Protein AF-A0A0F9L171-F1 (afdb_monomer)

Sequence (82 aa):
MVLQNFLVLPDGEPTVIHMVDHEIQPRGILDSLTKKPKTINVLVFEVDEVNGVAMSTTWSITAERLASNFKAFLDGKTYVDR

Solvent-accessible surface area (backbone atoms only — not comparable to full-atom values): 5139 Å² total; per-residue (Å²): 135,82,90,64,70,52,68,77,83,63,90,94,60,95,76,54,72,43,43,78,47,74,49,78,44,79,41,80,41,68,38,88,86,77,70,41,81,42,77,44,73,25,45,36,32,36,27,48,28,48,75,88,41,80,42,88,39,29,38,72,40,75,50,66,72,62,47,57,72,45,50,80,38,62,66,85,53,65,64,57,82,126

Secondary structure (DSSP, 8-state):
-----B--PPTT----EEEEEEEEEEEEEE-TTT--EEEEEEEEEEEEEETTEEEEEEEEE--HHHHHHHHHHHTTTGGG--

Nearest PDB structures (foldseek):
  8p0w-assembly1_B  TM=3.897E-01  e=7.595E-02  Homo sapiens
  8f2u-assembly1_F  TM=3.682E-01  e=6.308E-02  Homo sapiens
  6bp6-assembly1_B  TM=4.315E-01  e=1.246E-01  Homo sapiens
  8f2u-assembly1_A  TM=3.803E-01  e=1.310E+00  Homo sapiens
  8efm-assembly1_B  TM=2.176E-01  e=2.929E+00  Stylophora pistillata

Organism: NCBI:txid412755

Radius of gyration: 14.1 Å; Cα contacts (8 Å, |Δi|>4): 123; chains: 1; bounding box: 32×28×38 Å

Foldseek 3Di:
DPPDLEDDDDPPDDKDWQFDDKDWDWDWDQDPVPRDTDTDTKIKTFTQDIPNDGDTGIYIDRDPVVVVVCVVCN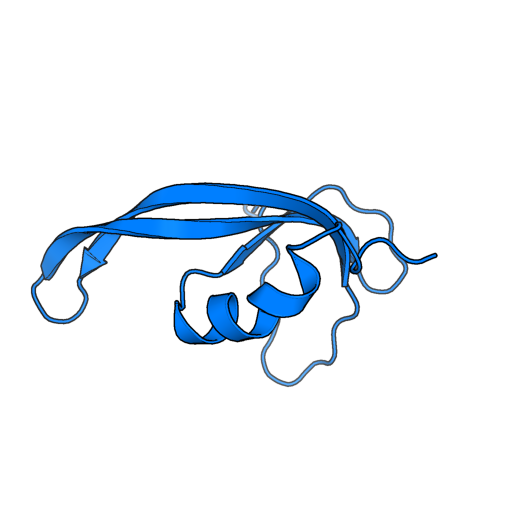VPVVSNDD

Structure (mmCIF, N/CA/C/O backbone):
data_AF-A0A0F9L171-F1
#
_entry.id   AF-A0A0F9L171-F1
#
loop_
_atom_site.group_PDB
_atom_site.id
_atom_site.type_symbol
_atom_site.label_atom_id
_atom_site.label_alt_id
_atom_site.label_comp_id
_atom_site.label_asym_id
_atom_site.label_entity_id
_atom_site.label_seq_id
_atom_site.pdbx_PDB_ins_code
_atom_site.Cartn_x
_atom_site.Cartn_y
_atom_site.Cartn_z
_atom_site.occupancy
_atom_site.B_iso_or_equiv
_atom_site.auth_seq_id
_atom_site.auth_comp_id
_atom_site.auth_asym_id
_atom_site.auth_atom_id
_atom_site.pdbx_PDB_model_num
ATOM 1 N N . MET A 1 1 ? 18.836 8.710 12.651 1.00 34.78 1 MET A N 1
ATOM 2 C CA . MET A 1 1 ? 17.932 8.234 11.585 1.00 34.78 1 MET A CA 1
ATOM 3 C C . MET A 1 1 ? 17.241 6.989 12.098 1.00 34.78 1 MET A C 1
ATOM 5 O O . MET A 1 1 ? 17.923 6.025 12.413 1.00 34.78 1 MET A O 1
ATOM 9 N N . VAL A 1 2 ? 15.927 7.045 12.294 1.00 32.19 2 VAL A N 1
ATOM 10 C CA . VAL A 1 2 ? 15.137 5.861 12.650 1.00 32.19 2 VAL A CA 1
ATOM 11 C C . VAL A 1 2 ? 14.924 5.093 11.348 1.00 32.19 2 VAL A C 1
ATOM 13 O O . VAL A 1 2 ? 14.439 5.694 10.393 1.00 32.19 2 VAL A O 1
ATOM 16 N N . LEU A 1 3 ? 15.330 3.820 11.284 1.00 31.27 3 LEU A N 1
ATOM 17 C CA . LEU A 1 3 ? 14.975 2.928 10.176 1.00 31.27 3 LEU A CA 1
ATOM 18 C C . LEU A 1 3 ? 13.450 2.800 10.157 1.00 31.27 3 LEU A C 1
ATOM 20 O O . LEU A 1 3 ? 12.862 2.039 10.923 1.00 31.27 3 LEU A O 1
ATOM 24 N N . GLN A 1 4 ? 12.802 3.622 9.341 1.00 43.31 4 GLN A N 1
ATOM 25 C CA . GLN A 1 4 ? 11.393 3.479 9.030 1.00 43.31 4 GLN A CA 1
ATOM 26 C C . GLN A 1 4 ? 11.307 2.564 7.813 1.00 43.31 4 GLN A C 1
ATOM 28 O O . GLN A 1 4 ? 11.704 2.944 6.719 1.00 43.31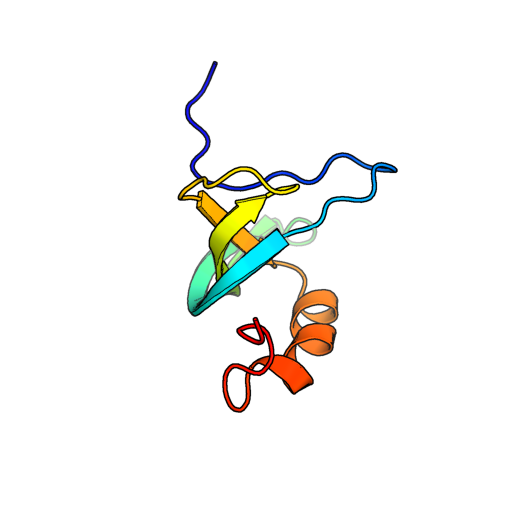 4 GLN A O 1
ATOM 33 N N . ASN A 1 5 ? 10.781 1.355 8.007 1.00 55.47 5 ASN A N 1
ATOM 34 C CA . ASN A 1 5 ? 10.512 0.392 6.929 1.00 55.47 5 ASN A CA 1
ATOM 35 C C . ASN A 1 5 ? 9.220 0.728 6.162 1.00 55.47 5 ASN A C 1
ATOM 37 O O . ASN A 1 5 ? 8.592 -0.156 5.577 1.00 55.47 5 ASN A O 1
ATOM 41 N N . PHE A 1 6 ? 8.777 1.986 6.243 1.00 62.72 6 PHE A N 1
ATOM 42 C CA . PHE A 1 6 ? 7.588 2.471 5.569 1.00 62.72 6 PHE A CA 1
ATOM 43 C C . PHE A 1 6 ? 7.899 3.744 4.789 1.00 62.72 6 PHE A C 1
ATOM 45 O O . PHE A 1 6 ? 8.557 4.654 5.295 1.00 62.72 6 PHE A O 1
ATOM 52 N N . LEU A 1 7 ? 7.422 3.801 3.551 1.00 66.38 7 LEU A N 1
ATOM 53 C CA . LEU A 1 7 ? 7.571 4.952 2.677 1.00 66.38 7 LEU A CA 1
ATOM 54 C C . LEU A 1 7 ? 6.686 6.101 3.180 1.00 66.38 7 LEU A C 1
ATOM 56 O O . LEU A 1 7 ? 5.471 5.946 3.322 1.00 66.38 7 LEU A O 1
ATOM 60 N N . VAL A 1 8 ? 7.290 7.261 3.433 1.00 69.62 8 VAL A N 1
ATOM 61 C CA . VAL A 1 8 ? 6.574 8.511 3.711 1.00 69.62 8 VAL A CA 1
ATOM 62 C C . VAL A 1 8 ? 6.713 9.398 2.487 1.00 69.62 8 VAL A C 1
ATOM 64 O O . VAL A 1 8 ? 7.827 9.743 2.101 1.00 69.62 8 VAL A O 1
A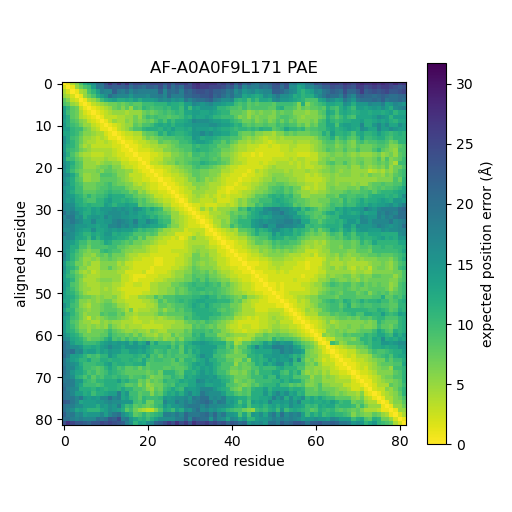TOM 67 N N . LEU A 1 9 ? 5.583 9.743 1.875 1.00 73.12 9 LEU A N 1
ATOM 68 C CA . LEU A 1 9 ? 5.545 10.648 0.735 1.00 73.12 9 LEU A CA 1
ATOM 69 C C . LEU A 1 9 ? 5.554 12.098 1.236 1.00 73.12 9 LEU A C 1
ATOM 71 O O . LEU A 1 9 ? 4.655 12.456 2.000 1.00 73.12 9 LEU A O 1
ATOM 75 N N . PRO A 1 10 ? 6.550 12.919 0.862 1.00 70.88 10 PRO A N 1
ATOM 76 C CA . PRO A 1 10 ? 6.554 14.334 1.200 1.00 70.88 10 PRO A CA 1
ATOM 77 C C . PRO A 1 10 ? 5.468 15.090 0.422 1.00 70.88 10 PRO A C 1
ATOM 79 O O . PRO A 1 10 ? 5.237 14.847 -0.764 1.00 70.88 10 PRO A O 1
ATOM 82 N N . ASP A 1 11 ? 4.798 16.023 1.098 1.00 74.25 11 ASP A N 1
ATOM 83 C CA . ASP A 1 11 ? 3.746 16.836 0.490 1.00 74.25 11 ASP A CA 1
ATOM 84 C C . ASP A 1 11 ? 4.317 17.730 -0.621 1.00 74.25 11 ASP A C 1
ATOM 86 O O . ASP A 1 11 ? 5.242 18.511 -0.401 1.00 74.25 11 ASP A O 1
ATOM 90 N N . GLY A 1 12 ? 3.719 17.652 -1.813 1.00 77.25 12 GLY A N 1
ATOM 91 C CA . GLY A 1 12 ? 4.049 18.517 -2.951 1.00 77.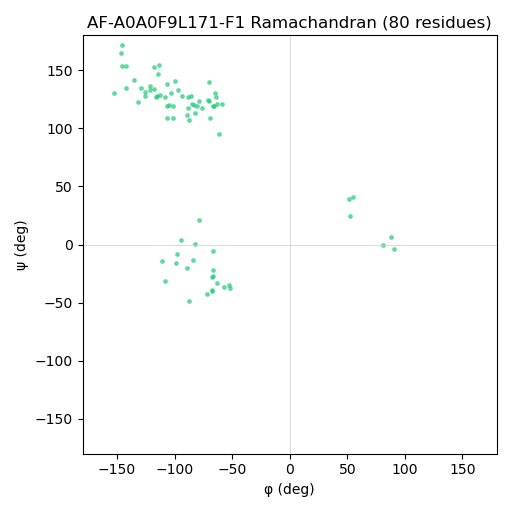25 12 GLY A CA 1
ATOM 92 C C . GLY A 1 12 ? 5.143 17.997 -3.886 1.00 77.25 12 GLY A C 1
ATOM 93 O O . GLY A 1 12 ? 5.368 18.617 -4.924 1.00 77.25 12 GLY A O 1
ATOM 94 N N . GLU A 1 13 ? 5.774 16.859 -3.586 1.00 78.75 13 GLU A N 1
ATOM 95 C CA . GLU A 1 13 ? 6.781 16.254 -4.463 1.00 78.75 13 GLU A CA 1
ATOM 96 C C . GLU A 1 13 ? 6.218 15.023 -5.195 1.00 78.75 13 GLU A C 1
ATOM 98 O O . GLU A 1 13 ? 5.807 14.048 -4.554 1.00 78.75 13 GLU A O 1
ATOM 103 N N . PRO A 1 14 ? 6.189 15.021 -6.543 1.00 79.75 14 PRO A N 1
ATOM 104 C CA . PRO A 1 14 ? 5.773 13.844 -7.291 1.00 79.75 14 PRO A CA 1
ATOM 105 C C . PRO A 1 14 ? 6.791 12.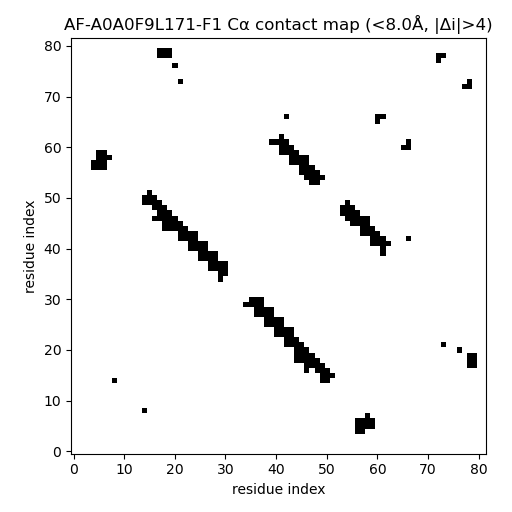722 -7.073 1.00 79.75 14 PRO A C 1
ATOM 107 O O . PRO A 1 14 ? 7.962 12.853 -7.419 1.00 79.75 14 PRO A O 1
ATOM 110 N N . THR A 1 15 ? 6.328 11.611 -6.505 1.00 81.75 15 THR A N 1
ATOM 111 C CA . THR A 1 15 ? 7.142 10.416 -6.266 1.00 81.75 15 THR A CA 1
ATOM 112 C C . THR A 1 15 ? 6.595 9.269 -7.102 1.00 81.75 15 THR A C 1
ATOM 114 O O . THR A 1 15 ? 5.399 8.980 -7.051 1.00 81.75 15 THR A O 1
ATOM 117 N N . VAL A 1 16 ? 7.466 8.619 -7.871 1.00 81.94 16 VAL A N 1
ATOM 118 C CA . VAL A 1 16 ? 7.138 7.414 -8.640 1.00 81.94 16 VAL A CA 1
ATOM 119 C C . VAL A 1 16 ? 7.500 6.203 -7.797 1.00 81.94 16 VAL A C 1
ATOM 121 O O . VAL A 1 16 ? 8.617 6.109 -7.292 1.00 81.94 16 VAL A O 1
ATOM 124 N N . ILE A 1 17 ? 6.550 5.290 -7.630 1.00 85.31 17 ILE A N 1
ATOM 125 C CA . ILE A 1 17 ? 6.713 4.079 -6.830 1.00 85.31 17 ILE A CA 1
ATOM 126 C C . ILE A 1 17 ? 6.358 2.894 -7.717 1.00 85.31 17 ILE A C 1
ATOM 128 O O . ILE A 1 17 ? 5.293 2.904 -8.336 1.00 85.31 17 ILE A O 1
ATOM 132 N N . HIS A 1 18 ? 7.215 1.880 -7.741 1.00 83.44 18 HIS A N 1
ATOM 133 C CA . HIS A 1 18 ? 6.873 0.576 -8.291 1.00 83.44 18 HIS A CA 1
ATOM 134 C C . HIS A 1 18 ? 6.454 -0.354 -7.151 1.00 83.44 18 HIS A C 1
ATOM 136 O O . HIS A 1 18 ? 7.084 -0.388 -6.092 1.00 83.44 18 HIS A O 1
ATOM 142 N N . MET A 1 19 ? 5.341 -1.054 -7.346 1.00 85.12 19 MET A N 1
ATOM 143 C CA . MET A 1 19 ? 4.755 -1.941 -6.346 1.00 85.12 19 MET A CA 1
ATOM 144 C C . MET A 1 19 ? 4.754 -3.355 -6.913 1.00 85.12 19 MET A C 1
ATOM 146 O O . MET A 1 19 ? 4.346 -3.564 -8.051 1.00 85.12 19 MET A O 1
ATOM 150 N N . VAL A 1 20 ? 5.178 -4.332 -6.120 1.00 84.56 20 VAL A N 1
ATOM 151 C CA . VAL A 1 20 ? 5.285 -5.732 -6.572 1.00 84.56 20 VAL A CA 1
ATOM 152 C C . VAL A 1 20 ? 4.220 -6.620 -5.965 1.00 84.56 20 VAL A C 1
ATOM 154 O O . VAL A 1 20 ? 3.731 -7.551 -6.610 1.00 84.56 20 VAL A O 1
ATOM 157 N N . ASP A 1 21 ? 3.793 -6.304 -4.747 1.00 82.62 21 ASP A N 1
ATOM 158 C CA . ASP A 1 21 ? 2.741 -7.048 -4.081 1.00 82.62 21 ASP A CA 1
ATOM 159 C C . ASP A 1 21 ? 1.881 -6.163 -3.189 1.00 82.62 21 ASP A C 1
ATOM 161 O O . ASP A 1 21 ? 2.233 -5.021 -2.882 1.00 82.62 21 ASP A O 1
ATOM 165 N N . HIS A 1 22 ? 0.729 -6.693 -2.792 1.00 85.94 22 HIS A N 1
ATOM 166 C CA . HIS A 1 22 ? -0.123 -6.056 -1.809 1.00 85.94 22 HIS A CA 1
ATOM 167 C C . HIS A 1 22 ? -0.778 -7.075 -0.884 1.00 85.94 22 HIS A C 1
ATOM 169 O O . HIS A 1 22 ? -1.070 -8.208 -1.259 1.00 85.94 22 HIS A O 1
ATOM 175 N N . GLU A 1 23 ? -1.096 -6.623 0.320 1.00 83.44 23 GLU A N 1
ATOM 176 C CA . GLU A 1 23 ? -1.876 -7.377 1.285 1.00 83.44 23 GLU A CA 1
ATOM 177 C C . GLU A 1 23 ? -2.769 -6.452 2.114 1.00 83.44 23 GLU A C 1
ATOM 179 O O . GLU A 1 23 ? -2.493 -5.267 2.308 1.00 83.44 23 GLU A O 1
ATOM 184 N N . ILE A 1 24 ? -3.871 -7.001 2.620 1.00 82.38 24 ILE A N 1
ATOM 185 C CA . ILE A 1 24 ? -4.767 -6.287 3.527 1.00 82.38 24 ILE A CA 1
ATOM 186 C C . ILE A 1 24 ? -4.469 -6.769 4.944 1.00 82.38 24 ILE A C 1
ATOM 188 O O . ILE A 1 24 ? -4.809 -7.893 5.309 1.00 82.38 24 ILE A O 1
ATOM 192 N N . GLN A 1 25 ? -3.861 -5.904 5.753 1.00 82.12 25 GLN A N 1
ATOM 193 C CA . GLN A 1 25 ? -3.529 -6.204 7.141 1.00 82.12 25 GLN A CA 1
ATOM 194 C C . GLN A 1 25 ? -4.508 -5.519 8.105 1.00 82.12 25 GLN A C 1
ATOM 196 O O . GLN A 1 25 ? -4.697 -4.300 8.026 1.00 82.12 25 GLN A O 1
ATOM 201 N N . PRO A 1 26 ? -5.090 -6.239 9.078 1.00 80.81 26 PRO A N 1
ATOM 202 C CA . PRO A 1 26 ? -5.823 -5.603 10.163 1.00 80.81 26 PRO A CA 1
ATOM 203 C C . PRO A 1 26 ? -4.842 -4.870 11.092 1.00 80.81 26 PRO A C 1
ATOM 205 O O . PRO A 1 26 ? -3.928 -5.476 11.650 1.00 80.81 26 PRO A O 1
ATOM 208 N N . ARG A 1 27 ? -5.035 -3.564 11.300 1.00 81.62 27 ARG A N 1
ATOM 209 C CA . ARG A 1 27 ? -4.259 -2.762 12.258 1.00 81.62 27 ARG A CA 1
ATOM 210 C C . ARG A 1 27 ? -5.163 -2.120 13.298 1.00 81.62 27 ARG A C 1
ATOM 212 O O . ARG A 1 27 ? -6.213 -1.565 12.979 1.00 81.62 27 ARG A O 1
ATOM 219 N N . GLY A 1 28 ? -4.731 -2.182 14.554 1.00 78.88 28 GLY A N 1
ATOM 220 C CA . GLY A 1 28 ? -5.358 -1.446 15.645 1.00 78.88 28 GLY A CA 1
ATOM 221 C C . GLY A 1 28 ? -4.961 0.023 15.572 1.00 78.88 28 GLY A C 1
ATOM 222 O O . GLY A 1 28 ? -3.783 0.350 15.703 1.00 78.88 28 GLY A O 1
ATOM 223 N N . ILE A 1 29 ? -5.934 0.904 15.376 1.00 79.50 29 ILE A N 1
ATOM 224 C CA . ILE A 1 29 ? -5.750 2.350 15.468 1.00 79.50 29 ILE A CA 1
ATOM 225 C C . ILE A 1 29 ? -6.543 2.901 16.646 1.00 79.50 29 ILE A C 1
ATOM 227 O O . ILE A 1 29 ? -7.559 2.340 17.064 1.00 79.50 29 ILE A O 1
ATOM 231 N N . LEU A 1 30 ? -6.086 4.029 17.174 1.00 78.19 30 LEU A N 1
ATOM 232 C CA . LEU A 1 30 ? -6.881 4.819 18.096 1.00 78.19 30 LEU A CA 1
ATOM 233 C C . LEU A 1 30 ? -7.728 5.789 17.276 1.00 78.19 30 LEU A C 1
ATOM 235 O O . LEU A 1 30 ? -7.182 6.645 16.580 1.00 78.19 30 LEU A O 1
ATOM 239 N N . ASP A 1 31 ? -9.049 5.660 17.361 1.00 72.06 31 ASP A N 1
ATOM 240 C CA . ASP A 1 31 ? -9.964 6.597 16.717 1.00 72.06 31 ASP A CA 1
ATOM 241 C C . ASP A 1 31 ? -9.695 8.013 17.256 1.00 72.06 31 ASP A C 1
ATOM 243 O O . ASP A 1 31 ? -9.745 8.262 18.466 1.00 72.06 31 ASP A O 1
ATOM 247 N N . SER A 1 32 ? -9.352 8.946 16.369 1.00 71.00 32 SER A N 1
ATOM 248 C CA . SER A 1 32 ? -8.974 10.304 16.759 1.00 71.00 32 SER A CA 1
ATOM 249 C C . SER A 1 32 ? -10.144 11.083 17.364 1.00 71.00 32 SER A C 1
ATOM 251 O O . SER A 1 32 ? -9.898 11.948 18.214 1.00 71.00 32 SER A O 1
ATOM 253 N N . LEU A 1 33 ? -11.378 10.732 16.983 1.00 73.75 33 LEU A N 1
ATOM 254 C CA . LEU A 1 33 ? -12.630 11.359 17.385 1.00 73.75 33 LEU A CA 1
ATOM 255 C C . LEU A 1 33 ? -13.171 10.742 18.680 1.00 73.75 33 LEU A C 1
ATOM 257 O O . LEU A 1 33 ? -13.504 11.464 19.616 1.00 73.75 33 LEU A O 1
ATOM 261 N N . THR A 1 34 ? -13.228 9.410 18.765 1.00 77.12 34 THR A N 1
ATOM 262 C CA . THR A 1 34 ? -13.837 8.715 19.913 1.00 77.12 34 THR A CA 1
ATOM 263 C C . THR A 1 34 ? -12.828 8.247 20.957 1.00 77.12 34 THR A C 1
ATOM 265 O O . THR A 1 34 ? -13.240 7.745 22.002 1.00 77.12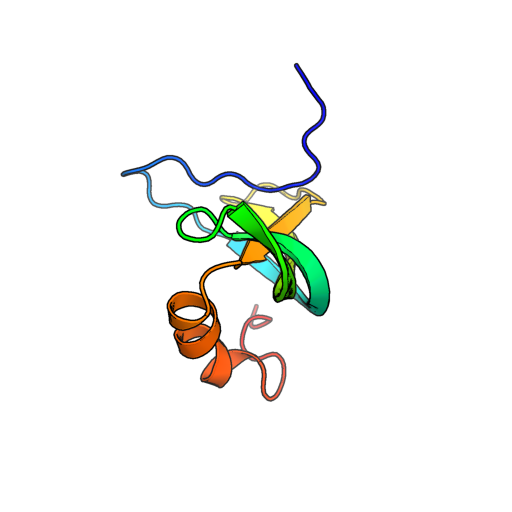 34 THR A O 1
ATOM 268 N N . LYS A 1 35 ? -11.519 8.354 20.680 1.00 80.75 35 LYS A N 1
ATOM 269 C CA . LYS A 1 35 ? -10.414 7.841 21.516 1.00 80.75 35 LYS A CA 1
ATOM 270 C C . LYS A 1 35 ? -10.560 6.362 21.888 1.00 80.75 35 LYS A C 1
ATOM 272 O O . LYS A 1 35 ? -10.015 5.915 22.893 1.00 80.75 35 LYS A O 1
ATOM 277 N N . LYS A 1 36 ? -11.301 5.594 21.085 1.00 78.75 36 LYS A N 1
ATOM 278 C CA . LYS A 1 36 ? -11.491 4.156 21.292 1.00 78.75 36 LYS A CA 1
ATOM 279 C C . LYS A 1 36 ? -10.560 3.384 20.362 1.00 78.75 36 LYS A C 1
ATOM 281 O O . LYS A 1 36 ? -10.389 3.799 19.214 1.00 78.75 36 LYS A O 1
ATOM 286 N N . PRO A 1 37 ? -9.964 2.277 20.825 1.00 81.25 37 PRO A N 1
ATOM 287 C CA . PRO A 1 37 ? -9.243 1.382 19.940 1.00 81.25 37 PRO A CA 1
ATOM 288 C C . PRO A 1 37 ? -10.232 0.757 18.953 1.00 81.25 37 PRO A C 1
ATOM 290 O O . PRO A 1 37 ? -11.291 0.262 19.344 1.00 81.25 37 PRO A O 1
ATOM 293 N N . LYS A 1 38 ? -9.891 0.798 17.670 1.00 82.12 38 LYS A N 1
ATOM 294 C CA . LYS A 1 38 ? -10.649 0.181 16.585 1.00 82.12 38 LYS A CA 1
ATOM 295 C C . LYS A 1 38 ? -9.677 -0.544 15.666 1.00 82.12 38 LYS A C 1
ATOM 297 O O . LYS A 1 38 ? -8.594 -0.041 15.384 1.00 82.12 38 LYS A O 1
ATOM 302 N N . THR A 1 39 ? -10.077 -1.706 15.171 1.00 79.94 39 THR A N 1
ATOM 303 C CA . THR A 1 39 ? -9.339 -2.396 14.113 1.00 79.94 39 THR A CA 1
ATOM 304 C C . THR A 1 39 ? -9.833 -1.903 12.762 1.00 79.94 39 THR A C 1
ATOM 306 O O . THR A 1 39 ? -11.038 -1.917 12.501 1.00 79.94 39 THR A O 1
ATOM 309 N N . ILE A 1 40 ? -8.910 -1.459 11.915 1.00 79.00 40 ILE A N 1
ATOM 310 C CA . ILE A 1 40 ? -9.180 -1.131 10.516 1.00 79.00 40 ILE A CA 1
ATOM 311 C C . ILE A 1 40 ? -8.368 -2.046 9.608 1.00 79.00 40 ILE A C 1
ATOM 313 O O . ILE A 1 40 ? -7.294 -2.512 9.984 1.00 79.00 40 ILE A O 1
ATOM 317 N N . ASN A 1 41 ? -8.877 -2.282 8.406 1.00 76.75 41 ASN A N 1
ATOM 318 C CA . ASN A 1 41 ? -8.130 -2.968 7.364 1.00 76.75 41 ASN A CA 1
ATOM 319 C C . ASN A 1 41 ? -7.265 -1.942 6.634 1.00 76.75 41 ASN A C 1
ATOM 321 O O . ASN A 1 41 ? -7.781 -0.962 6.099 1.00 76.75 41 ASN A O 1
ATOM 325 N N . VAL A 1 42 ? -5.956 -2.161 6.644 1.00 80.69 42 VAL A N 1
ATOM 326 C CA . VAL A 1 42 ? -4.965 -1.304 5.997 1.00 80.69 42 VAL A CA 1
ATOM 327 C C . VAL A 1 42 ? -4.435 -2.044 4.786 1.00 80.69 42 VAL A C 1
ATOM 329 O O . VAL A 1 42 ? -3.988 -3.182 4.899 1.00 80.69 42 VAL A O 1
ATOM 332 N N . LEU A 1 43 ? -4.485 -1.389 3.633 1.00 82.06 43 LEU A N 1
ATOM 333 C CA . LEU A 1 43 ? -3.877 -1.905 2.417 1.00 82.06 43 LEU A CA 1
ATOM 334 C C . LEU A 1 43 ? -2.382 -1.591 2.461 1.00 82.06 43 LEU A C 1
ATOM 336 O O . LEU A 1 43 ? -2.002 -0.425 2.565 1.00 82.06 43 LEU A O 1
ATOM 340 N N . VAL A 1 44 ? -1.550 -2.622 2.439 1.00 83.94 44 VAL A N 1
ATOM 341 C CA . VAL A 1 44 ? -0.091 -2.529 2.482 1.00 83.94 44 VAL A CA 1
ATOM 342 C C . VAL A 1 44 ? 0.447 -3.001 1.142 1.00 83.94 44 VAL A C 1
ATOM 344 O O . VAL A 1 44 ? 0.076 -4.072 0.679 1.00 83.94 44 VAL A O 1
ATOM 347 N N . PHE A 1 45 ? 1.307 -2.200 0.531 1.00 83.62 45 PHE A N 1
ATOM 348 C CA . PHE A 1 45 ? 2.027 -2.511 -0.692 1.00 83.62 45 PHE A CA 1
ATOM 349 C C . PHE A 1 45 ? 3.489 -2.791 -0.374 1.00 83.62 45 PHE A C 1
ATOM 351 O O . PHE A 1 45 ? 4.109 -2.069 0.414 1.00 83.62 45 PHE A O 1
ATOM 358 N N . GLU A 1 46 ? 4.037 -3.812 -1.019 1.00 83.94 46 GLU A N 1
ATOM 359 C CA . GLU A 1 46 ? 5.472 -4.030 -1.102 1.00 83.94 46 GLU A CA 1
ATOM 360 C C . GLU A 1 46 ? 6.024 -3.222 -2.274 1.00 83.94 46 GLU A C 1
ATOM 362 O O . GLU A 1 46 ? 5.516 -3.290 -3.396 1.00 83.94 46 GLU A O 1
ATOM 367 N N . VAL A 1 47 ? 7.049 -2.430 -1.982 1.00 84.50 47 VAL A N 1
ATOM 368 C CA . VAL A 1 47 ? 7.695 -1.513 -2.911 1.00 84.50 47 VAL A CA 1
ATOM 369 C C . VAL A 1 47 ? 9.129 -1.977 -3.096 1.00 84.50 47 VAL A C 1
ATOM 371 O O . VAL A 1 47 ? 9.847 -2.154 -2.110 1.00 84.50 47 VAL A O 1
ATOM 374 N N . ASP A 1 48 ? 9.531 -2.154 -4.349 1.00 85.38 48 ASP A N 1
ATOM 375 C CA . ASP A 1 48 ? 10.886 -2.535 -4.752 1.00 85.38 48 ASP A CA 1
ATOM 376 C C . ASP A 1 48 ? 11.635 -1.398 -5.468 1.00 85.38 48 ASP A C 1
ATOM 378 O O . ASP A 1 48 ? 12.860 -1.460 -5.580 1.00 85.38 48 ASP A O 1
ATOM 382 N N . GLU A 1 49 ? 10.941 -0.342 -5.910 1.00 84.31 49 GLU A N 1
ATOM 383 C CA . GLU A 1 49 ? 11.539 0.822 -6.568 1.00 84.31 49 GLU A CA 1
ATOM 384 C C . GLU A 1 49 ? 10.855 2.135 -6.159 1.00 84.31 49 GLU A C 1
ATOM 386 O O . GLU A 1 49 ? 9.627 2.253 -6.156 1.00 84.31 49 GLU A O 1
ATOM 391 N N . VAL A 1 50 ? 11.659 3.160 -5.862 1.00 85.50 50 VAL A N 1
ATOM 392 C CA . VAL A 1 50 ? 11.190 4.535 -5.644 1.00 85.50 50 VAL A CA 1
ATOM 393 C C . VAL A 1 50 ? 12.057 5.491 -6.449 1.00 85.50 50 VAL A C 1
ATOM 395 O O . VAL A 1 50 ? 13.272 5.534 -6.268 1.00 85.50 50 VAL A O 1
ATOM 398 N N . ASN A 1 51 ? 11.438 6.278 -7.330 1.00 84.38 51 ASN A N 1
ATOM 399 C CA . ASN A 1 51 ? 12.109 7.243 -8.206 1.00 84.38 51 ASN A CA 1
ATOM 400 C C . ASN A 1 51 ? 13.283 6.636 -9.007 1.00 84.38 51 ASN A C 1
ATOM 402 O O . ASN A 1 51 ? 14.329 7.270 -9.153 1.00 84.38 51 ASN A O 1
ATOM 406 N N . GLY A 1 52 ? 13.139 5.400 -9.501 1.00 81.38 52 GLY A N 1
ATOM 407 C CA . GLY A 1 52 ? 14.200 4.700 -10.237 1.00 81.38 52 GLY A CA 1
ATOM 408 C C . GLY A 1 52 ? 15.269 4.045 -9.357 1.00 81.38 52 GLY A C 1
ATOM 409 O O . GLY A 1 52 ? 16.213 3.452 -9.879 1.00 81.38 52 GLY A O 1
ATOM 410 N N . VAL A 1 53 ? 15.161 4.158 -8.029 1.00 83.00 53 VAL A N 1
ATOM 411 C CA . VAL A 1 53 ? 16.103 3.562 -7.078 1.00 83.00 53 VAL A CA 1
ATOM 412 C C . VAL A 1 53 ? 15.497 2.297 -6.489 1.00 83.00 53 VAL A C 1
ATOM 414 O O . VAL A 1 53 ? 14.469 2.352 -5.814 1.00 83.00 53 VAL A O 1
ATOM 417 N N . ALA A 1 54 ? 16.170 1.167 -6.707 1.00 83.00 54 ALA A N 1
ATOM 418 C CA . ALA A 1 54 ? 15.783 -0.105 -6.114 1.00 83.00 54 ALA A CA 1
ATOM 419 C C . ALA A 1 54 ? 15.895 -0.039 -4.581 1.00 83.00 54 ALA A C 1
ATOM 421 O O . ALA A 1 54 ? 16.967 0.224 -4.029 1.00 83.00 54 ALA A O 1
ATOM 422 N N . MET A 1 55 ? 14.785 -0.275 -3.890 1.00 81.50 55 MET A N 1
ATOM 423 C CA . MET A 1 55 ? 14.677 -0.220 -2.437 1.00 81.50 55 MET A CA 1
ATOM 424 C C . MET A 1 55 ? 13.567 -1.157 -1.983 1.00 81.50 55 MET A C 1
ATOM 426 O O . MET A 1 55 ? 12.450 -1.042 -2.459 1.00 81.50 55 MET A O 1
ATOM 430 N N . SER A 1 56 ? 13.850 -2.017 -1.004 1.00 80.62 56 SER A N 1
ATOM 431 C CA . SER A 1 56 ? 12.826 -2.844 -0.357 1.00 80.62 56 SER A CA 1
ATOM 432 C C . SER A 1 56 ? 12.200 -2.071 0.804 1.00 80.62 56 SER A C 1
ATOM 434 O O . SER A 1 56 ? 12.843 -1.840 1.831 1.00 80.62 56 SER A O 1
ATOM 436 N N . THR A 1 57 ? 10.961 -1.617 0.621 1.00 81.88 57 THR A N 1
ATOM 437 C CA . THR A 1 57 ? 10.183 -0.919 1.653 1.00 81.88 57 THR A CA 1
ATOM 438 C C . THR A 1 57 ? 8.698 -1.255 1.539 1.00 81.88 57 THR A C 1
ATOM 440 O O . THR A 1 57 ? 8.260 -1.903 0.593 1.00 81.88 57 THR A O 1
ATOM 443 N N . THR A 1 58 ? 7.902 -0.828 2.516 1.00 82.50 58 THR A N 1
ATOM 444 C CA . THR A 1 58 ? 6.444 -0.998 2.475 1.00 82.50 58 THR A CA 1
ATOM 445 C C . THR A 1 58 ? 5.743 0.348 2.397 1.00 82.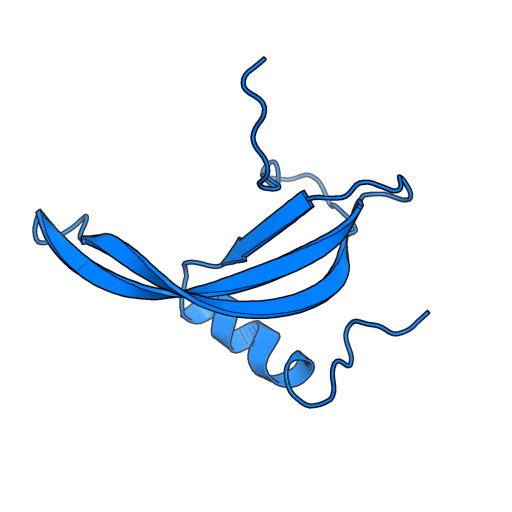50 58 THR A C 1
ATOM 447 O O . THR A 1 58 ? 6.197 1.335 2.969 1.00 82.50 58 THR A O 1
ATOM 450 N N . TRP A 1 59 ? 4.611 0.426 1.709 1.00 80.44 59 TRP A N 1
ATOM 451 C CA . TRP A 1 59 ? 3.764 1.615 1.717 1.00 80.44 59 TRP A CA 1
ATOM 452 C C . TRP A 1 59 ? 2.352 1.231 2.124 1.00 80.44 59 TRP A C 1
ATOM 454 O O . TRP A 1 59 ? 1.772 0.305 1.572 1.00 80.44 59 TRP A O 1
ATOM 464 N N . SER A 1 60 ? 1.790 1.907 3.124 1.00 77.62 60 SER A N 1
ATOM 465 C CA . SER A 1 60 ? 0.498 1.521 3.691 1.00 77.62 60 SER A CA 1
ATOM 466 C C . SER A 1 60 ? -0.521 2.641 3.600 1.00 77.62 60 SER A C 1
ATOM 468 O O . SER A 1 60 ? -0.251 3.769 4.016 1.00 77.62 60 SER A O 1
ATOM 470 N N . ILE A 1 61 ? -1.721 2.299 3.148 1.00 74.75 61 ILE A N 1
ATOM 471 C CA . ILE A 1 61 ? -2.849 3.206 3.009 1.00 74.75 61 ILE A CA 1
ATOM 472 C C . ILE A 1 61 ? -3.863 2.909 4.112 1.00 74.75 61 ILE A C 1
ATOM 474 O O . ILE A 1 61 ? -4.558 1.893 4.096 1.00 74.75 61 ILE A O 1
ATOM 478 N N . THR A 1 62 ? -3.961 3.824 5.073 1.00 68.81 62 THR A N 1
ATOM 479 C CA . THR A 1 62 ? -4.924 3.755 6.186 1.00 68.81 62 THR A CA 1
ATOM 480 C C . THR A 1 62 ? -6.260 4.424 5.866 1.00 68.81 62 THR A C 1
ATOM 482 O O . THR A 1 62 ? -7.263 4.141 6.516 1.00 68.81 62 THR A O 1
ATOM 485 N N . ALA A 1 63 ? -6.297 5.311 4.869 1.00 65.75 63 ALA A N 1
ATOM 486 C CA . ALA A 1 63 ? -7.515 5.992 4.454 1.00 65.75 63 ALA A CA 1
ATOM 487 C C . ALA A 1 63 ? -8.342 5.097 3.519 1.00 65.75 63 ALA A C 1
ATOM 489 O O . ALA A 1 63 ? -7.953 4.865 2.375 1.00 65.75 63 ALA A O 1
ATOM 490 N N . GLU A 1 64 ? -9.524 4.666 3.968 1.00 59.50 64 GLU A N 1
ATOM 491 C CA . GLU A 1 64 ? -10.455 3.827 3.187 1.00 59.50 64 GLU A CA 1
ATOM 492 C C . GLU A 1 64 ? -10.782 4.423 1.805 1.00 59.50 64 GLU A C 1
ATOM 494 O O . GLU A 1 64 ? -10.911 3.704 0.812 1.00 59.50 64 GLU A O 1
ATOM 499 N N . ARG A 1 65 ? -10.866 5.757 1.718 1.00 57.84 65 ARG A N 1
ATOM 500 C CA . ARG A 1 65 ? -11.116 6.472 0.459 1.00 57.84 65 ARG A CA 1
ATOM 501 C C . ARG A 1 65 ? -9.951 6.350 -0.520 1.00 57.84 65 ARG A C 1
ATOM 503 O O . ARG A 1 65 ? -10.182 6.189 -1.712 1.00 57.84 65 ARG A O 1
ATOM 510 N N . LEU A 1 66 ? -8.717 6.411 -0.021 1.00 65.38 66 LEU A N 1
ATOM 511 C CA . LEU A 1 66 ? -7.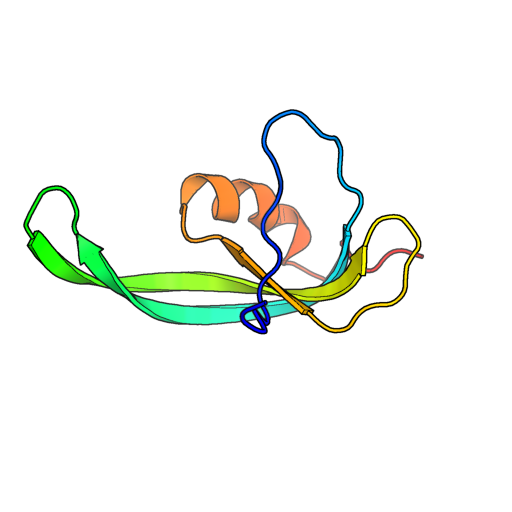539 6.233 -0.861 1.00 65.38 66 LEU A CA 1
ATOM 512 C C . LEU A 1 66 ? -7.417 4.763 -1.274 1.00 65.38 66 LEU A C 1
ATOM 514 O O . LEU A 1 66 ? -7.245 4.496 -2.455 1.00 65.38 66 LEU A O 1
ATOM 518 N N . ALA A 1 67 ? -7.645 3.816 -0.358 1.00 64.31 67 ALA A N 1
ATOM 519 C CA . ALA A 1 67 ? -7.683 2.387 -0.678 1.00 64.31 67 ALA A CA 1
ATOM 520 C C . ALA A 1 67 ? -8.737 2.053 -1.754 1.00 64.31 67 ALA A C 1
ATOM 522 O O . ALA A 1 67 ? -8.488 1.242 -2.643 1.00 64.31 67 ALA A O 1
ATOM 523 N N . SER A 1 68 ? -9.889 2.732 -1.736 1.00 65.44 68 SER A N 1
ATOM 524 C CA . SER A 1 68 ? -10.940 2.563 -2.750 1.00 65.44 68 SER A CA 1
ATOM 525 C C . SER A 1 68 ? -10.493 2.972 -4.156 1.00 65.44 68 SER A C 1
ATOM 527 O O . SER A 1 68 ? -10.907 2.336 -5.122 1.00 65.44 68 SER A O 1
ATOM 529 N N . ASN A 1 69 ? -9.621 3.979 -4.285 1.00 69.88 69 ASN A N 1
ATOM 530 C CA . ASN A 1 69 ? -9.066 4.384 -5.582 1.00 69.88 69 ASN A CA 1
ATOM 531 C C . ASN A 1 69 ? -8.134 3.314 -6.169 1.00 69.88 69 ASN A C 1
ATOM 533 O O . ASN A 1 69 ? -8.029 3.196 -7.386 1.00 69.88 69 ASN A O 1
ATOM 537 N N . PHE A 1 70 ? -7.491 2.514 -5.313 1.00 68.50 70 PHE A N 1
ATOM 538 C CA . PHE A 1 70 ? -6.610 1.428 -5.743 1.00 68.50 70 PHE A CA 1
ATOM 539 C C . PHE A 1 70 ? -7.355 0.135 -6.058 1.00 68.50 70 PHE A C 1
ATOM 541 O O . PHE A 1 70 ? -6.786 -0.737 -6.704 1.00 68.50 70 PHE A O 1
ATOM 548 N N . LYS A 1 71 ? -8.632 0.019 -5.674 1.00 71.19 71 LYS A N 1
ATOM 549 C CA . LYS A 1 71 ? -9.432 -1.203 -5.832 1.00 71.19 71 LYS A CA 1
ATOM 550 C C . LYS A 1 71 ? -9.420 -1.760 -7.261 1.00 71.19 71 LYS A C 1
ATOM 552 O O . LYS A 1 71 ? -9.346 -2.968 -7.424 1.00 71.19 71 LYS A O 1
ATOM 557 N N . ALA A 1 72 ? -9.438 -0.891 -8.274 1.00 69.12 72 ALA A N 1
ATOM 558 C CA . ALA A 1 72 ? -9.392 -1.291 -9.683 1.00 69.12 72 ALA A CA 1
ATOM 559 C C . ALA A 1 72 ? -8.060 -1.943 -10.110 1.00 69.12 72 ALA A C 1
ATOM 561 O O . ALA A 1 72 ? -8.034 -2.666 -11.098 1.00 69.12 72 ALA A O 1
ATOM 562 N N . PHE A 1 73 ? -6.973 -1.687 -9.378 1.00 68.56 73 PHE A N 1
ATOM 563 C CA . PHE A 1 73 ? -5.635 -2.218 -9.654 1.00 68.56 73 PHE A CA 1
ATOM 564 C C . PHE A 1 73 ? -5.296 -3.444 -8.797 1.00 68.56 73 PHE A C 1
ATOM 566 O O . PHE A 1 73 ? -4.347 -4.162 -9.105 1.00 68.56 73 PHE A O 1
ATOM 573 N N . LEU A 1 74 ? -6.053 -3.688 -7.719 1.00 70.69 74 LEU A N 1
ATOM 574 C CA . LEU A 1 74 ? -5.867 -4.867 -6.866 1.00 70.69 74 LEU A CA 1
ATOM 575 C C . LEU A 1 74 ? -6.239 -6.153 -7.610 1.00 70.69 74 LEU A C 1
ATOM 577 O O . LEU A 1 74 ? -5.537 -7.160 -7.497 1.00 70.69 74 LEU A O 1
ATOM 581 N N . ASP A 1 75 ? -7.312 -6.104 -8.403 1.00 65.00 75 ASP A N 1
ATOM 582 C CA . ASP A 1 75 ? -7.764 -7.229 -9.215 1.00 65.00 75 ASP A CA 1
ATOM 583 C C . ASP A 1 75 ? -6.768 -7.482 -10.358 1.00 65.00 75 ASP A C 1
ATOM 585 O O . ASP A 1 75 ? -6.663 -6.703 -11.301 1.00 65.00 75 ASP A O 1
ATOM 589 N N . GLY A 1 76 ? -6.025 -8.588 -10.270 1.00 64.62 76 GLY A N 1
ATOM 590 C CA . GLY A 1 76 ? -5.089 -9.020 -11.314 1.00 64.62 76 GLY A CA 1
ATOM 591 C C . GLY A 1 76 ? -3.672 -8.445 -11.220 1.00 64.62 76 GLY A C 1
ATOM 592 O O . GLY A 1 76 ? -2.872 -8.725 -12.106 1.00 64.62 76 GLY A O 1
ATOM 593 N N . LYS A 1 77 ? -3.338 -7.704 -10.150 1.00 66.88 77 LYS A N 1
ATOM 594 C CA . LYS A 1 77 ? -2.012 -7.084 -9.940 1.00 66.88 77 LYS A CA 1
ATOM 595 C C . LYS A 1 77 ? -1.565 -6.189 -11.107 1.00 66.88 77 LYS A C 1
ATOM 597 O O . LYS A 1 77 ? -0.400 -6.164 -11.487 1.00 66.88 77 LYS A O 1
ATOM 602 N N . THR A 1 78 ? -2.486 -5.410 -11.661 1.00 63.84 78 THR A N 1
ATOM 603 C CA . THR A 1 78 ? -2.257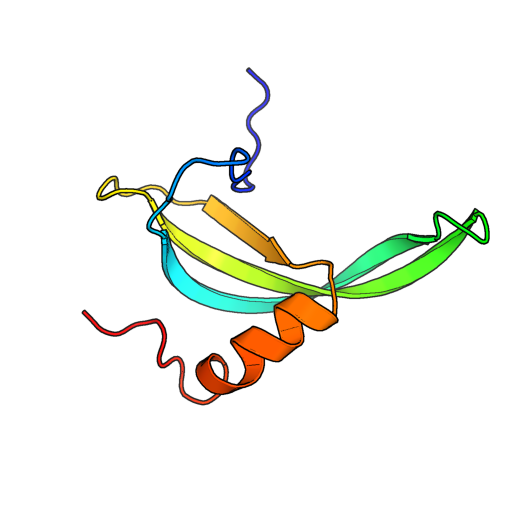 -4.552 -12.839 1.00 63.84 78 THR A CA 1
ATOM 604 C C . THR A 1 78 ? -1.279 -3.396 -12.586 1.00 63.84 78 THR A C 1
ATOM 606 O O . THR A 1 78 ? -0.933 -2.663 -13.503 1.00 63.84 78 THR A O 1
ATOM 609 N N . TYR A 1 79 ? -0.837 -3.209 -11.341 1.00 65.56 79 TYR A N 1
ATOM 610 C CA . TYR A 1 79 ? 0.204 -2.256 -10.948 1.00 65.56 79 TYR A CA 1
ATOM 611 C C . TYR A 1 79 ? 1.639 -2.789 -11.157 1.00 65.56 79 TYR A C 1
ATOM 613 O O . TYR A 1 79 ? 2.586 -2.077 -10.843 1.00 65.56 79 TYR A O 1
ATOM 621 N N . VAL A 1 80 ? 1.795 -4.021 -11.661 1.00 64.25 80 VAL A N 1
ATOM 622 C CA . VAL A 1 80 ? 3.086 -4.709 -11.881 1.00 64.25 80 VAL A CA 1
ATOM 623 C C . VAL A 1 80 ? 3.620 -4.520 -13.316 1.00 64.25 80 VAL A C 1
ATOM 625 O O . VAL A 1 80 ? 4.634 -5.107 -13.681 1.00 64.25 80 VAL A O 1
ATOM 628 N N . ASP A 1 81 ? 2.949 -3.733 -14.162 1.00 55.06 81 ASP A N 1
ATOM 629 C CA . ASP A 1 81 ? 3.336 -3.622 -15.574 1.00 55.06 81 ASP A CA 1
ATOM 630 C C . ASP A 1 81 ? 4.705 -2.936 -15.736 1.00 55.06 81 ASP A C 1
ATOM 632 O O . ASP A 1 81 ? 4.892 -1.775 -15.358 1.00 55.06 81 ASP A O 1
ATOM 636 N N . ARG A 1 82 ? 5.646 -3.681 -16.326 1.00 48.03 82 ARG A N 1
ATOM 637 C CA . ARG A 1 82 ? 6.982 -3.234 -16.723 1.00 48.03 82 ARG A CA 1
ATOM 638 C C . ARG A 1 82 ? 7.141 -3.320 -18.233 1.00 48.03 82 ARG A C 1
ATOM 640 O O . ARG A 1 82 ? 6.771 -4.374 -18.798 1.00 48.03 82 ARG A O 1
#

pLDDT: mean 73.45, std 12.13, range [31.27, 85.94]

Mean predicted aligned error: 8.96 Å